Protein AF-A0A960HLZ0-F1 (afdb_monomer)

Structure (mmCIF, N/CA/C/O backbone):
data_AF-A0A960HLZ0-F1
#
_entry.id   AF-A0A960HLZ0-F1
#
loop_
_atom_site.group_PDB
_atom_site.id
_atom_site.type_symbol
_atom_site.label_atom_id
_atom_site.label_alt_id
_atom_site.label_comp_id
_atom_site.label_asym_id
_atom_site.label_entity_id
_atom_site.label_seq_id
_atom_site.pdbx_PDB_ins_code
_atom_site.Cartn_x
_atom_site.Cartn_y
_atom_site.Cartn_z
_atom_site.occupancy
_atom_site.B_iso_or_equiv
_atom_site.auth_seq_id
_atom_site.auth_comp_id
_atom_site.auth_asym_id
_atom_site.auth_atom_id
_atom_site.pdbx_PDB_model_num
ATOM 1 N N . ALA A 1 1 ? 10.590 9.166 -30.953 1.00 35.31 1 ALA A N 1
ATOM 2 C CA . ALA A 1 1 ? 9.959 10.494 -30.852 1.00 35.31 1 ALA A CA 1
ATOM 3 C C . ALA A 1 1 ? 9.575 10.709 -29.396 1.00 35.31 1 ALA A C 1
ATOM 5 O O . ALA A 1 1 ? 8.900 9.848 -28.849 1.00 35.31 1 ALA A O 1
ATOM 6 N N . ARG A 1 2 ? 10.076 11.766 -28.744 1.00 34.19 2 ARG A N 1
ATOM 7 C CA . ARG A 1 2 ? 9.579 12.172 -27.421 1.00 34.19 2 ARG A CA 1
ATOM 8 C C . ARG A 1 2 ? 8.157 12.690 -27.627 1.00 34.19 2 ARG A C 1
ATOM 10 O O . ARG A 1 2 ? 7.977 13.580 -28.456 1.00 34.19 2 ARG A O 1
ATOM 17 N N . LEU A 1 3 ? 7.174 12.108 -26.947 1.00 41.69 3 LEU A N 1
ATOM 18 C CA . LEU A 1 3 ? 5.830 12.679 -26.902 1.00 41.69 3 LEU A CA 1
ATOM 19 C C . LEU A 1 3 ? 5.948 14.007 -26.147 1.00 41.69 3 LEU A C 1
ATOM 21 O O . LEU A 1 3 ? 6.410 14.043 -25.008 1.00 41.69 3 LEU A O 1
ATOM 25 N N . ALA A 1 4 ? 5.689 15.102 -26.857 1.00 37.56 4 ALA A N 1
ATOM 26 C CA . ALA A 1 4 ? 5.814 16.453 -26.337 1.00 37.56 4 ALA A CA 1
ATOM 27 C C . ALA A 1 4 ? 4.731 16.737 -25.289 1.00 37.56 4 ALA A C 1
ATOM 29 O O . ALA A 1 4 ? 3.625 16.210 -25.370 1.00 37.56 4 ALA A O 1
ATOM 30 N N . ALA A 1 5 ? 5.076 17.604 -24.338 1.00 46.78 5 ALA A N 1
ATOM 31 C CA . ALA A 1 5 ? 4.180 18.164 -23.341 1.00 46.78 5 ALA A CA 1
ATOM 32 C C . ALA A 1 5 ? 2.953 18.837 -23.991 1.00 46.78 5 ALA A C 1
ATOM 34 O O . ALA A 1 5 ? 3.083 19.777 -24.773 1.00 46.78 5 ALA A O 1
ATOM 35 N N . GLY A 1 6 ? 1.782 18.330 -23.633 1.00 38.03 6 GLY A N 1
ATOM 36 C CA . GLY A 1 6 ? 0.428 18.758 -23.977 1.00 38.03 6 GLY A CA 1
ATOM 37 C C . GLY A 1 6 ? -0.518 17.788 -23.258 1.00 38.03 6 GLY A C 1
ATOM 38 O O . GLY A 1 6 ? -0.099 16.667 -22.988 1.00 38.03 6 GLY A O 1
ATOM 39 N N . GLU A 1 7 ? -1.712 18.227 -22.864 1.00 47.78 7 GLU A N 1
ATOM 40 C CA . GLU A 1 7 ? -2.732 17.471 -22.102 1.00 47.78 7 GLU A CA 1
ATOM 41 C C . GLU A 1 7 ? -2.848 15.966 -22.429 1.00 47.78 7 GLU A C 1
ATOM 43 O O . GLU A 1 7 ? -2.554 15.553 -23.554 1.00 47.78 7 GLU A O 1
ATOM 48 N N . PRO A 1 8 ? -3.227 15.133 -21.436 1.00 45.81 8 PRO A N 1
ATOM 49 C CA . PRO A 1 8 ? -2.716 13.778 -21.304 1.00 45.81 8 PRO A CA 1
ATOM 50 C C . PRO A 1 8 ? -3.066 12.945 -22.532 1.00 45.81 8 PRO A C 1
ATOM 52 O O . PRO A 1 8 ? -4.224 12.839 -22.933 1.00 45.81 8 PRO A O 1
ATOM 55 N N . ALA A 1 9 ? -2.052 12.289 -23.102 1.00 60.50 9 ALA A N 1
ATOM 56 C CA . ALA A 1 9 ? -2.320 11.028 -23.775 1.00 60.50 9 ALA A CA 1
ATOM 57 C C . ALA A 1 9 ? -3.160 10.186 -22.805 1.00 60.50 9 ALA A C 1
ATOM 59 O O . ALA A 1 9 ? -2.770 10.103 -21.643 1.00 60.50 9 ALA A O 1
ATOM 60 N N . ASP A 1 10 ? -4.296 9.659 -23.274 1.00 81.38 10 ASP A N 1
ATOM 61 C CA . ASP A 1 10 ? -5.231 8.819 -22.516 1.00 81.38 10 ASP A CA 1
ATOM 62 C C . ASP A 1 10 ? -4.486 8.029 -21.429 1.00 81.38 10 ASP A C 1
ATOM 64 O O . ASP A 1 10 ? -3.613 7.217 -21.751 1.00 81.38 10 ASP A O 1
ATOM 68 N N . ASP A 1 11 ? -4.729 8.357 -20.155 1.00 82.69 11 ASP A N 1
ATOM 69 C CA . ASP A 1 11 ? -3.956 7.800 -19.041 1.00 82.69 11 ASP A CA 1
ATOM 70 C C . ASP A 1 11 ? -4.076 6.272 -19.009 1.00 82.69 11 ASP A C 1
ATOM 72 O O . ASP A 1 11 ? -3.098 5.594 -18.681 1.00 82.69 11 ASP A O 1
ATOM 76 N N . ASP A 1 12 ? -5.202 5.724 -19.475 1.00 87.50 12 ASP A N 1
ATOM 77 C CA . ASP A 1 12 ? -5.380 4.286 -19.656 1.00 87.50 12 ASP A CA 1
ATOM 78 C C . ASP A 1 12 ? -4.472 3.755 -20.773 1.00 87.50 12 ASP A C 1
ATOM 80 O O . ASP A 1 12 ? -3.808 2.730 -20.605 1.00 87.50 12 ASP A O 1
ATOM 84 N N . ALA A 1 13 ? -4.353 4.468 -21.896 1.00 89.75 13 ALA A N 1
ATOM 85 C CA . ALA A 1 13 ? -3.418 4.112 -22.963 1.00 89.75 13 ALA A CA 1
ATOM 86 C C . ALA A 1 13 ? -1.948 4.232 -22.517 1.00 89.75 13 ALA A C 1
ATOM 88 O O . ALA A 1 13 ? -1.117 3.397 -22.890 1.00 89.75 13 ALA A O 1
ATOM 89 N N . ARG A 1 14 ? -1.606 5.238 -21.700 1.00 89.00 14 ARG A N 1
ATOM 90 C CA . ARG A 1 14 ? -0.262 5.391 -21.114 1.00 89.00 14 ARG A CA 1
ATOM 91 C C . ARG A 1 14 ? 0.046 4.263 -20.139 1.00 89.00 14 ARG A C 1
ATOM 93 O O . ARG A 1 14 ? 1.143 3.704 -20.197 1.00 89.00 14 ARG A O 1
ATOM 100 N N . LEU A 1 15 ? -0.910 3.909 -19.282 1.00 90.88 15 LEU A N 1
ATOM 101 C CA . LEU A 1 15 ? -0.806 2.781 -18.365 1.00 90.88 15 LEU A CA 1
ATOM 102 C C . LEU A 1 15 ? -0.636 1.473 -19.141 1.00 90.88 15 LEU A C 1
ATOM 104 O O . LEU A 1 15 ? 0.306 0.730 -18.879 1.00 90.88 15 LEU A O 1
ATOM 108 N N . ALA A 1 16 ? -1.476 1.221 -20.145 1.00 94.50 16 ALA A N 1
ATOM 109 C CA . ALA A 1 16 ? -1.377 0.039 -20.995 1.00 94.50 16 ALA A CA 1
ATOM 110 C C . ALA A 1 16 ? -0.010 -0.053 -21.693 1.00 94.50 16 ALA A C 1
ATOM 112 O O . ALA A 1 16 ? 0.608 -1.119 -21.709 1.00 94.50 16 ALA A O 1
ATOM 113 N N . ALA A 1 17 ? 0.511 1.064 -22.212 1.00 95.19 17 ALA A N 1
ATOM 114 C CA . ALA A 1 17 ? 1.842 1.114 -22.814 1.00 95.19 17 ALA A CA 1
ATOM 115 C C . ALA A 1 17 ? 2.964 0.843 -21.794 1.00 95.19 17 ALA A C 1
ATOM 117 O O . ALA A 1 17 ? 3.921 0.133 -22.109 1.00 95.19 17 ALA A O 1
ATOM 118 N N . ALA A 1 18 ? 2.853 1.368 -20.570 1.00 94.69 18 ALA A N 1
ATOM 119 C CA . ALA A 1 18 ? 3.817 1.113 -19.501 1.00 94.69 18 ALA A CA 1
ATOM 120 C C . ALA A 1 18 ? 3.814 -0.359 -19.076 1.00 94.69 18 ALA A C 1
ATOM 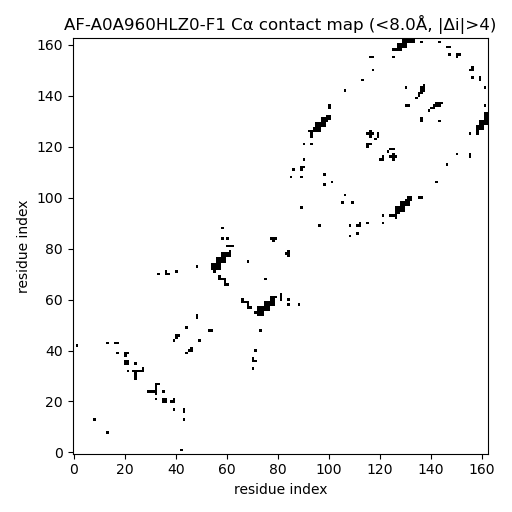122 O O . ALA A 1 18 ? 4.875 -0.978 -18.974 1.00 94.69 18 ALA A O 1
ATOM 123 N N . LEU A 1 19 ? 2.626 -0.942 -18.907 1.00 95.88 19 LEU A N 1
ATOM 124 C CA . LEU A 1 19 ? 2.460 -2.357 -18.594 1.00 95.88 19 LEU A CA 1
ATOM 125 C C . LEU A 1 19 ? 3.021 -3.246 -19.708 1.00 95.88 19 LEU A C 1
ATOM 127 O O . LEU A 1 19 ? 3.698 -4.224 -19.411 1.00 95.88 19 LEU A O 1
ATOM 131 N N . ALA A 1 20 ? 2.829 -2.885 -20.979 1.00 96.75 20 ALA A N 1
ATOM 132 C CA . ALA A 1 20 ? 3.401 -3.624 -22.103 1.00 96.75 20 ALA A CA 1
ATOM 133 C C . ALA A 1 20 ? 4.943 -3.623 -22.099 1.00 96.75 20 ALA A C 1
ATOM 135 O O . ALA A 1 20 ? 5.555 -4.624 -22.465 1.00 96.75 20 ALA A O 1
ATOM 136 N N . LEU A 1 21 ? 5.579 -2.528 -21.665 1.00 96.62 21 LEU A N 1
ATOM 137 C CA . LEU A 1 21 ? 7.038 -2.455 -21.520 1.00 96.62 21 LEU A CA 1
ATOM 138 C C . LEU A 1 21 ? 7.560 -3.274 -20.331 1.00 96.62 21 LEU A C 1
ATOM 140 O O . LEU A 1 21 ? 8.663 -3.807 -20.414 1.00 96.62 21 LEU A O 1
ATOM 144 N N . LEU A 1 22 ? 6.786 -3.375 -19.247 1.00 96.56 22 LEU A N 1
ATOM 145 C CA . LEU A 1 22 ? 7.127 -4.177 -18.064 1.00 96.56 22 LEU A CA 1
ATOM 146 C C . LEU A 1 22 ? 6.819 -5.668 -18.241 1.00 96.56 22 LEU A C 1
ATOM 148 O O . LEU A 1 22 ? 7.460 -6.498 -17.607 1.00 96.56 22 LEU A O 1
ATOM 152 N N . ALA A 1 23 ? 5.870 -6.021 -19.110 1.00 97.50 23 ALA A N 1
ATOM 153 C CA . ALA A 1 23 ? 5.382 -7.388 -19.296 1.00 97.50 23 ALA A CA 1
ATOM 154 C C . ALA A 1 23 ? 6.468 -8.463 -19.528 1.00 97.50 23 ALA A C 1
ATOM 156 O O . ALA A 1 23 ? 6.267 -9.579 -19.049 1.00 97.50 23 ALA A O 1
ATOM 157 N N . PRO A 1 24 ? 7.604 -8.195 -20.210 1.00 96.88 24 PRO A N 1
ATOM 158 C CA . PRO A 1 24 ? 8.677 -9.182 -20.358 1.00 96.88 24 PRO A CA 1
ATOM 159 C C . PRO A 1 24 ? 9.415 -9.531 -19.054 1.00 96.88 24 PRO A C 1
ATOM 161 O O . PRO A 1 24 ? 10.002 -10.605 -18.970 1.00 96.88 24 PRO A O 1
ATOM 164 N N . ALA A 1 25 ? 9.398 -8.640 -18.060 1.00 96.62 25 ALA A N 1
ATOM 165 C CA . ALA A 1 25 ? 10.020 -8.819 -16.748 1.00 96.62 25 ALA A CA 1
ATOM 166 C C . ALA A 1 25 ? 9.069 -8.266 -15.667 1.00 96.62 25 ALA A C 1
ATOM 168 O O . ALA A 1 25 ? 9.294 -7.173 -15.145 1.00 96.62 25 ALA A O 1
ATOM 169 N N . PRO A 1 26 ? 7.949 -8.958 -15.386 1.00 93.88 26 PRO A N 1
ATOM 170 C CA . PRO A 1 26 ? 6.845 -8.410 -14.600 1.00 93.88 26 PRO A CA 1
ATOM 171 C C . PRO A 1 26 ? 7.140 -8.286 -13.098 1.00 93.88 26 PRO A C 1
ATOM 173 O O . PRO A 1 26 ? 6.426 -7.567 -12.398 1.00 93.88 26 PRO A O 1
ATOM 176 N N . ARG A 1 27 ? 8.153 -8.982 -12.572 1.00 91.94 27 ARG A N 1
ATOM 177 C CA . ARG A 1 27 ? 8.499 -8.984 -11.143 1.00 91.94 27 ARG A CA 1
ATOM 178 C C . ARG A 1 27 ? 9.840 -8.314 -10.911 1.00 91.94 27 ARG A C 1
ATOM 180 O O . ARG A 1 27 ? 10.759 -8.464 -11.703 1.00 91.94 27 ARG A O 1
ATOM 187 N N . TYR A 1 28 ? 9.999 -7.674 -9.754 1.00 89.62 28 TYR A N 1
ATOM 188 C CA . TYR A 1 28 ? 11.268 -7.039 -9.368 1.00 89.62 28 TYR A CA 1
ATOM 189 C C . TYR A 1 28 ? 12.451 -8.016 -9.255 1.00 89.62 28 TYR A C 1
ATOM 191 O O . TYR A 1 28 ? 13.606 -7.598 -9.269 1.00 89.62 28 TYR A O 1
ATOM 199 N N . THR A 1 29 ? 12.159 -9.312 -9.134 1.00 91.50 29 THR A N 1
ATOM 200 C CA . THR A 1 29 ? 13.137 -10.402 -9.117 1.00 91.50 29 THR A CA 1
ATOM 201 C C . THR A 1 29 ? 13.560 -10.863 -10.511 1.00 91.50 29 THR A C 1
ATOM 203 O O . THR A 1 29 ? 14.503 -11.643 -10.616 1.00 91.50 29 THR A O 1
ATOM 206 N N . ASP A 1 30 ? 12.853 -10.447 -11.564 1.00 94.62 30 ASP A N 1
ATOM 207 C CA . ASP A 1 30 ? 13.119 -10.893 -12.927 1.00 94.62 30 ASP A CA 1
ATOM 208 C C . ASP A 1 30 ? 14.320 -10.146 -13.513 1.00 94.62 30 ASP A C 1
ATOM 210 O O . ASP A 1 30 ? 14.480 -8.928 -13.355 1.00 94.62 30 ASP A O 1
ATOM 214 N N . GLU A 1 31 ? 15.164 -10.880 -14.237 1.00 94.00 31 GLU A N 1
ATOM 215 C CA . GLU A 1 31 ? 16.274 -10.289 -14.974 1.00 94.00 31 GLU A CA 1
ATOM 216 C C . GLU A 1 31 ? 15.730 -9.272 -15.990 1.00 94.00 31 GLU A C 1
ATOM 218 O O . GLU A 1 31 ? 14.876 -9.581 -16.817 1.00 94.00 31 GLU A O 1
ATOM 223 N N . GLY A 1 32 ? 16.203 -8.026 -15.909 1.00 95.06 32 GLY A N 1
ATOM 224 C CA . GLY A 1 32 ? 15.767 -6.947 -16.798 1.00 95.06 32 GLY A CA 1
ATOM 225 C C . GLY A 1 32 ? 14.604 -6.091 -16.287 1.00 95.06 32 GLY A C 1
ATOM 226 O O . GLY A 1 32 ? 14.348 -5.052 -16.897 1.00 95.06 32 GLY A O 1
ATOM 227 N N . TRP A 1 33 ? 13.968 -6.416 -15.151 1.00 95.38 33 TRP A N 1
ATOM 228 C CA . TRP A 1 33 ? 12.885 -5.591 -14.583 1.00 95.38 33 TRP A CA 1
ATOM 229 C C . TRP A 1 33 ? 13.298 -4.131 -14.390 1.00 95.38 33 TRP A C 1
ATOM 231 O O . TRP A 1 33 ? 12.599 -3.216 -14.820 1.00 95.38 33 TRP A O 1
ATOM 241 N N . LEU A 1 34 ? 14.478 -3.896 -13.806 1.00 94.50 34 LEU A N 1
ATOM 242 C CA . LEU A 1 34 ? 14.960 -2.537 -13.554 1.00 94.50 34 LEU A CA 1
ATOM 243 C C . LEU A 1 34 ? 15.178 -1.763 -14.863 1.00 94.50 34 LEU A C 1
ATOM 245 O O . LEU A 1 34 ? 14.847 -0.583 -14.948 1.00 94.50 34 LEU A O 1
ATOM 249 N N . ALA A 1 35 ? 15.700 -2.425 -15.897 1.00 95.44 35 ALA A N 1
ATOM 250 C CA . ALA A 1 35 ? 15.901 -1.816 -17.210 1.00 95.44 35 ALA A CA 1
ATOM 251 C C . ALA A 1 35 ? 14.563 -1.492 -17.900 1.00 95.44 35 ALA A C 1
ATOM 253 O O . ALA A 1 35 ? 14.414 -0.425 -18.503 1.00 95.44 35 ALA A O 1
ATOM 254 N N . ALA A 1 36 ? 13.570 -2.378 -17.775 1.00 96.06 36 ALA A N 1
ATOM 255 C CA . ALA A 1 36 ? 12.212 -2.134 -18.249 1.00 96.06 36 ALA A CA 1
ATOM 256 C C . ALA A 1 36 ? 11.559 -0.957 -17.504 1.00 96.06 36 ALA A C 1
ATOM 258 O O . ALA A 1 36 ? 10.990 -0.069 -18.140 1.00 96.06 36 ALA A O 1
ATOM 259 N N . ALA A 1 37 ? 11.721 -0.879 -16.180 1.00 94.44 37 ALA A N 1
ATOM 260 C CA . ALA A 1 37 ? 11.214 0.225 -15.370 1.00 94.44 37 ALA A CA 1
ATOM 261 C C . ALA A 1 37 ? 11.822 1.577 -15.778 1.00 94.44 37 ALA A C 1
ATOM 263 O O . ALA A 1 37 ? 11.086 2.539 -15.996 1.00 94.44 37 ALA A O 1
ATOM 264 N N . TRP A 1 38 ? 13.141 1.643 -15.989 1.00 93.44 38 TRP A N 1
ATOM 265 C CA . TRP A 1 38 ? 13.790 2.846 -16.528 1.00 93.44 38 TRP A CA 1
ATOM 266 C C . TRP A 1 38 ? 13.295 3.201 -17.929 1.00 93.44 38 TRP A C 1
ATOM 268 O O . TRP A 1 38 ? 13.069 4.370 -18.226 1.00 93.44 38 TRP A O 1
ATOM 278 N N . THR A 1 39 ? 13.034 2.200 -18.773 1.00 95.00 39 THR A N 1
ATOM 279 C CA . THR A 1 39 ? 12.454 2.426 -20.103 1.00 95.00 39 THR A CA 1
ATOM 280 C C . THR A 1 39 ? 11.063 3.064 -20.011 1.00 95.00 39 THR A C 1
ATOM 282 O O . THR A 1 39 ? 10.757 3.960 -20.800 1.00 95.00 39 THR A O 1
ATOM 285 N N . VAL A 1 40 ? 10.227 2.649 -19.051 1.00 94.00 40 VAL A N 1
ATOM 286 C CA . VAL A 1 40 ? 8.923 3.282 -18.778 1.00 94.00 40 VAL A CA 1
ATOM 287 C C . VAL A 1 40 ? 9.105 4.726 -18.315 1.00 94.00 40 VAL A C 1
ATOM 289 O O . VAL A 1 40 ? 8.449 5.624 -18.848 1.00 94.00 40 VAL A O 1
ATOM 292 N N . ILE A 1 41 ? 10.013 4.962 -17.364 1.00 90.81 41 ILE A N 1
ATOM 293 C CA . ILE A 1 41 ? 10.302 6.305 -16.847 1.00 90.81 41 ILE A CA 1
ATOM 294 C C . ILE A 1 41 ? 10.731 7.230 -17.990 1.00 90.81 41 ILE A C 1
ATOM 296 O O . ILE A 1 41 ? 10.129 8.283 -18.183 1.00 90.81 41 ILE A O 1
ATOM 300 N N . ASP A 1 42 ? 11.683 6.810 -18.819 1.00 91.56 42 ASP A N 1
ATOM 301 C CA . ASP A 1 42 ? 12.232 7.643 -19.890 1.00 91.56 42 ASP A CA 1
ATOM 302 C C . ASP A 1 42 ? 11.250 7.901 -21.040 1.00 91.56 42 ASP A C 1
ATOM 304 O O . ASP A 1 42 ? 11.281 8.970 -21.658 1.00 91.56 42 ASP A O 1
ATOM 308 N N . ARG A 1 43 ? 10.407 6.914 -21.380 1.00 90.88 43 ARG A N 1
ATOM 309 C CA . ARG A 1 43 ? 9.551 6.975 -22.578 1.00 90.88 43 ARG A CA 1
ATOM 310 C C . ARG A 1 43 ? 8.123 7.436 -22.309 1.00 90.88 43 ARG A C 1
ATOM 312 O O . ARG A 1 43 ? 7.501 7.940 -23.241 1.00 90.88 43 ARG A O 1
ATOM 319 N N . ILE A 1 44 ? 7.601 7.236 -21.097 1.00 89.44 44 ILE A N 1
ATOM 320 C CA . ILE A 1 44 ? 6.173 7.428 -20.781 1.00 89.44 44 ILE A CA 1
ATOM 321 C C . ILE A 1 44 ? 5.952 8.443 -19.657 1.00 89.44 44 ILE A C 1
ATOM 323 O O . ILE A 1 44 ? 5.051 9.281 -19.764 1.00 89.44 44 ILE A O 1
ATOM 327 N N . LEU A 1 45 ? 6.731 8.362 -18.574 1.00 84.56 45 LEU A N 1
ATOM 328 C CA . LEU A 1 45 ? 6.507 9.197 -17.386 1.00 84.56 45 LEU A CA 1
ATOM 329 C C . LEU A 1 45 ? 7.268 10.528 -17.460 1.00 84.56 45 LEU A C 1
ATOM 331 O O . LEU A 1 45 ? 6.729 11.563 -17.080 1.00 84.56 45 LEU A O 1
ATOM 335 N N . GLY A 1 46 ? 8.485 10.514 -18.006 1.00 79.00 46 GLY A N 1
ATOM 336 C CA . GLY A 1 46 ? 9.403 11.648 -17.998 1.00 79.00 46 GLY A CA 1
ATOM 337 C C . GLY A 1 46 ? 10.048 11.895 -16.622 1.00 79.00 46 GLY A C 1
ATOM 338 O O . GLY A 1 46 ? 9.695 11.260 -15.631 1.00 79.00 46 GLY A O 1
ATOM 339 N N . PRO A 1 47 ? 11.016 12.827 -16.535 1.00 65.81 47 PRO A N 1
ATOM 340 C CA . PRO A 1 47 ? 11.768 13.110 -15.307 1.00 65.81 47 PRO A CA 1
ATOM 341 C C . PRO A 1 47 ? 11.019 14.002 -14.301 1.00 65.81 47 PRO A C 1
ATOM 343 O O . PRO A 1 47 ? 11.564 14.332 -13.249 1.00 65.81 47 PRO A O 1
ATOM 346 N N . THR A 1 48 ? 9.811 14.465 -14.627 1.00 60.94 48 THR A N 1
ATOM 347 C CA . THR A 1 48 ? 9.066 15.452 -13.833 1.00 60.94 48 THR A CA 1
ATOM 348 C C . THR A 1 48 ? 7.769 14.824 -13.323 1.00 60.94 48 THR A C 1
ATOM 350 O O . THR A 1 48 ? 7.094 14.161 -14.109 1.00 60.94 48 THR A O 1
ATOM 353 N N . PRO A 1 49 ? 7.397 15.016 -12.041 1.00 60.81 49 PRO A N 1
ATOM 354 C CA . PRO A 1 49 ? 6.117 14.542 -11.524 1.00 60.81 49 PRO A CA 1
ATOM 355 C C . PRO A 1 49 ? 4.955 15.031 -12.393 1.00 60.81 49 PRO A C 1
ATOM 357 O O . PRO A 1 49 ? 4.958 16.184 -12.826 1.00 60.81 49 PRO A O 1
ATOM 360 N N . ALA A 1 50 ? 3.960 14.166 -12.610 1.00 60.84 50 ALA A N 1
ATOM 361 C CA . ALA A 1 50 ? 2.792 14.477 -13.436 1.00 60.84 50 ALA A CA 1
ATOM 362 C C . ALA A 1 50 ? 2.024 15.714 -12.928 1.00 60.84 50 ALA A C 1
ATOM 364 O O . ALA A 1 50 ? 1.452 16.452 -13.726 1.00 60.84 50 ALA A O 1
ATOM 365 N N . SER A 1 51 ? 2.059 15.982 -11.617 1.00 63.47 51 SER A N 1
ATOM 366 C CA . SER A 1 51 ? 1.621 17.246 -11.023 1.00 63.47 51 SER A CA 1
ATOM 367 C C . SER A 1 51 ? 2.261 17.469 -9.647 1.00 63.47 51 SER A C 1
ATOM 369 O O . SER A 1 51 ? 2.832 16.554 -9.047 1.00 63.47 51 SER A O 1
ATOM 371 N N . ALA A 1 52 ? 2.150 18.690 -9.115 1.00 62.84 52 ALA A N 1
ATOM 372 C CA . ALA A 1 52 ? 2.549 18.988 -7.738 1.00 62.84 52 ALA A CA 1
ATOM 373 C C . ALA A 1 52 ? 1.702 1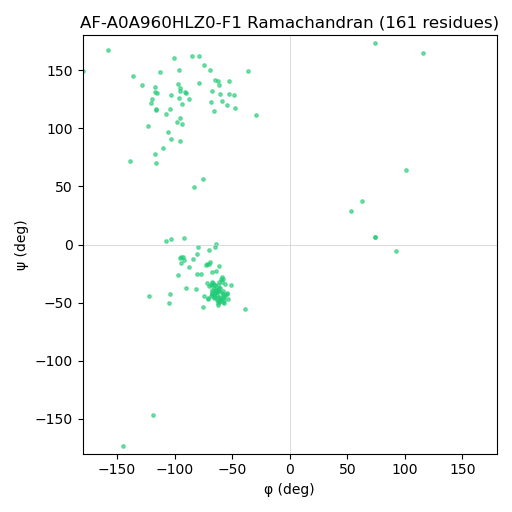8.230 -6.693 1.00 62.84 52 ALA A C 1
ATOM 375 O O . ALA A 1 52 ? 2.196 18.016 -5.579 1.00 62.84 52 ALA A O 1
ATOM 376 N N . ASP A 1 53 ? 0.491 17.812 -7.086 1.00 66.06 53 ASP A N 1
ATOM 377 C CA . ASP A 1 53 ? -0.547 17.194 -6.252 1.00 66.06 53 ASP A CA 1
ATOM 378 C C . ASP A 1 53 ? -0.512 15.654 -6.272 1.00 66.06 53 ASP A C 1
ATOM 380 O O . ASP A 1 53 ? -1.083 15.013 -5.394 1.00 66.06 53 ASP A O 1
ATOM 384 N N . ALA A 1 54 ? 0.191 15.047 -7.234 1.00 68.44 54 ALA A N 1
ATOM 385 C CA . ALA A 1 54 ? 0.361 13.600 -7.363 1.00 68.44 54 ALA A CA 1
ATOM 386 C C . ALA A 1 54 ? 1.844 13.225 -7.223 1.00 68.44 54 ALA A C 1
ATOM 388 O O . ALA A 1 54 ? 2.551 12.983 -8.205 1.00 68.44 54 ALA A O 1
ATOM 389 N N . ARG A 1 55 ? 2.339 13.208 -5.979 1.00 79.25 55 ARG A N 1
ATOM 390 C CA . ARG A 1 55 ? 3.712 12.785 -5.662 1.00 79.25 55 ARG A CA 1
ATOM 391 C C . ARG A 1 55 ? 3.720 11.382 -5.076 1.00 79.25 55 ARG A C 1
ATOM 393 O O . ARG A 1 55 ? 3.047 11.123 -4.084 1.00 79.25 55 ARG A O 1
ATOM 400 N N . SER A 1 56 ? 4.548 10.508 -5.637 1.00 86.44 56 SER A N 1
ATOM 401 C CA . SER A 1 56 ? 4.806 9.186 -5.068 1.00 86.44 56 SER A CA 1
ATOM 402 C C . SER A 1 56 ? 5.992 9.243 -4.104 1.00 86.44 56 SER A C 1
ATOM 404 O O . SER A 1 56 ? 7.057 9.769 -4.441 1.00 86.44 56 SER A O 1
ATOM 406 N N . VAL A 1 57 ? 5.808 8.685 -2.908 1.00 89.75 57 VAL A N 1
ATOM 407 C CA . VAL A 1 57 ? 6.847 8.556 -1.881 1.00 89.75 57 VAL A CA 1
ATOM 408 C C . VAL A 1 57 ? 7.050 7.076 -1.582 1.00 89.75 57 VAL A C 1
ATOM 410 O O . VAL A 1 57 ? 6.102 6.375 -1.245 1.00 89.75 57 VAL A O 1
ATOM 413 N N . GLY A 1 58 ? 8.285 6.596 -1.700 1.00 91.56 58 GLY A N 1
ATOM 414 C CA . GLY A 1 58 ? 8.677 5.276 -1.224 1.00 91.56 58 GLY A CA 1
ATOM 415 C C . GLY A 1 58 ? 9.172 5.362 0.216 1.00 91.56 58 GLY A C 1
ATOM 416 O O . GLY A 1 58 ? 10.039 6.183 0.515 1.00 91.56 58 GLY A O 1
ATOM 417 N N . VAL A 1 59 ? 8.674 4.492 1.096 1.00 92.62 59 VAL A N 1
ATOM 418 C CA . VAL A 1 59 ? 9.112 4.404 2.501 1.00 92.62 59 VAL A CA 1
ATOM 419 C C . VAL A 1 59 ? 9.766 3.033 2.768 1.00 92.62 59 VAL A C 1
ATOM 421 O O . VAL A 1 59 ? 9.168 2.162 3.412 1.00 92.62 59 VAL A O 1
ATOM 424 N N . PRO A 1 60 ? 10.967 2.772 2.213 1.00 90.44 60 PRO A N 1
ATOM 425 C CA . PRO A 1 60 ? 11.635 1.482 2.352 1.00 90.44 60 PRO A CA 1
ATOM 426 C C . PRO A 1 60 ? 12.227 1.309 3.754 1.00 90.44 60 PRO A C 1
ATOM 428 O O . PRO A 1 60 ? 12.602 2.279 4.417 1.00 90.44 60 PRO A O 1
ATOM 431 N N . THR A 1 61 ? 12.377 0.060 4.185 1.00 86.12 61 THR A N 1
ATOM 432 C CA . THR A 1 61 ? 13.068 -0.273 5.436 1.00 86.12 61 THR A CA 1
ATOM 433 C C . THR A 1 61 ? 14.594 -0.385 5.244 1.00 86.12 61 THR A C 1
ATOM 435 O O . THR A 1 61 ? 15.099 -0.531 4.127 1.00 86.12 61 THR A O 1
ATOM 438 N N . TRP A 1 62 ? 15.362 -0.312 6.338 1.00 82.44 62 TRP A N 1
ATOM 439 C CA . TRP A 1 62 ? 16.747 -0.822 6.386 1.00 82.44 62 TRP A CA 1
ATOM 440 C C . TRP A 1 62 ? 16.817 -2.300 6.772 1.00 82.44 62 TRP A C 1
ATOM 442 O O . TRP A 1 62 ? 17.846 -2.936 6.561 1.00 82.44 62 TRP A O 1
ATOM 452 N N . PHE A 1 63 ? 15.753 -2.817 7.381 1.00 69.25 63 PHE A N 1
ATOM 453 C CA . PHE A 1 63 ? 15.752 -4.073 8.116 1.00 69.25 63 PHE A CA 1
ATOM 454 C C . PHE A 1 63 ? 15.610 -5.289 7.189 1.00 69.25 63 PHE A C 1
ATOM 456 O O . PHE A 1 63 ? 16.293 -6.295 7.369 1.00 69.25 63 PHE A O 1
ATOM 463 N N . TYR A 1 64 ? 14.793 -5.168 6.139 1.00 67.44 64 TYR A N 1
ATOM 464 C CA . TYR A 1 64 ? 14.578 -6.207 5.133 1.00 67.44 64 TYR A CA 1
ATOM 465 C C . TYR A 1 64 ? 15.338 -5.867 3.845 1.00 67.44 64 TYR A C 1
ATOM 467 O O . TYR A 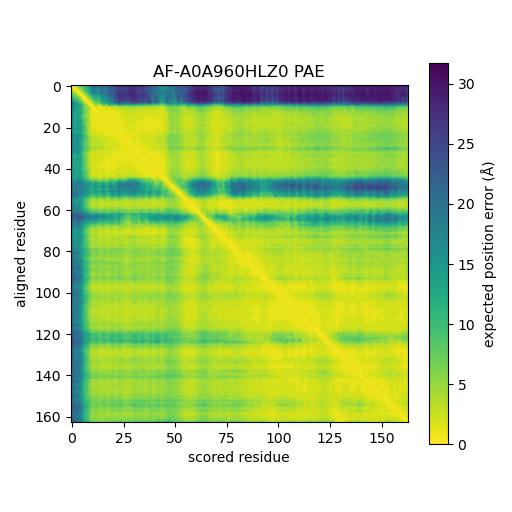1 64 ? 14.829 -5.211 2.942 1.00 67.44 64 TYR A O 1
ATOM 475 N N . GLY A 1 65 ? 16.588 -6.329 3.735 1.00 64.06 65 GLY A N 1
ATOM 476 C CA . GLY A 1 65 ? 17.451 -6.074 2.567 1.00 64.06 65 GLY A CA 1
ATOM 477 C C . GLY A 1 65 ? 16.969 -6.674 1.233 1.00 64.06 65 G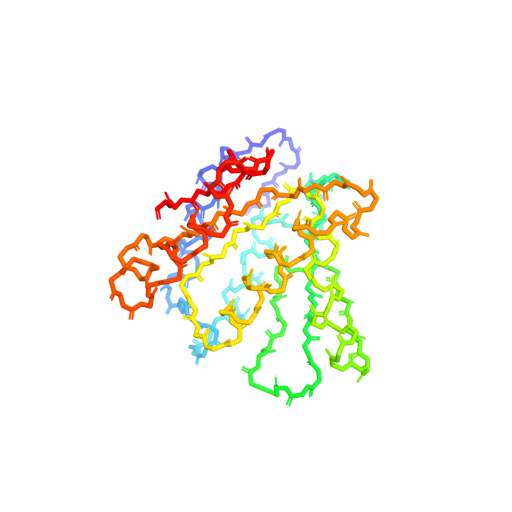LY A C 1
ATOM 478 O O . GLY A 1 65 ? 17.647 -6.517 0.222 1.00 64.06 65 GLY A O 1
ATOM 479 N N . HIS A 1 66 ? 15.828 -7.366 1.225 1.00 70.62 66 HIS A N 1
ATOM 480 C CA . HIS A 1 66 ? 15.222 -8.013 0.058 1.00 70.62 66 HIS A CA 1
ATOM 481 C C . HIS A 1 66 ? 14.032 -7.233 -0.535 1.00 70.62 66 HIS A C 1
ATOM 483 O O . HIS A 1 66 ? 13.407 -7.716 -1.480 1.00 70.62 66 HIS A O 1
ATOM 489 N N . GLU A 1 67 ? 13.743 -6.033 -0.019 1.00 73.75 67 GLU A N 1
ATOM 490 C CA . GLU A 1 67 ? 12.699 -5.126 -0.513 1.00 73.75 67 GLU A CA 1
ATOM 491 C C . GLU A 1 67 ? 13.333 -3.894 -1.186 1.00 73.75 67 GLU A C 1
ATOM 493 O O . GLU A 1 67 ? 13.528 -2.853 -0.546 1.00 73.75 67 GLU A O 1
ATOM 498 N N . PRO A 1 68 ? 13.731 -3.987 -2.471 1.00 80.44 68 PRO A N 1
ATOM 499 C CA . PRO A 1 68 ? 14.330 -2.854 -3.160 1.00 80.44 68 PRO A CA 1
ATOM 500 C C . PRO A 1 68 ? 13.315 -1.707 -3.306 1.00 80.44 68 PRO A C 1
ATOM 502 O O . PRO A 1 68 ? 12.137 -1.955 -3.577 1.00 80.44 68 PRO A O 1
ATOM 505 N N . PRO A 1 69 ? 13.746 -0.438 -3.166 1.00 85.56 69 PRO A N 1
ATOM 506 C CA . PRO A 1 69 ? 12.864 0.696 -3.395 1.00 85.56 69 PRO A CA 1
ATOM 507 C C . PRO A 1 69 ? 12.381 0.711 -4.849 1.00 85.56 69 PRO A C 1
ATOM 509 O O . PRO A 1 69 ? 13.143 0.440 -5.779 1.00 85.56 69 PRO A O 1
ATOM 512 N N . THR A 1 70 ? 11.111 1.063 -5.045 1.00 87.56 70 THR A N 1
ATOM 513 C CA . THR A 1 70 ? 10.543 1.189 -6.388 1.00 87.56 70 THR A CA 1
ATOM 514 C C . THR A 1 70 ? 11.178 2.368 -7.143 1.00 87.56 70 THR A C 1
ATOM 516 O O . THR A 1 70 ? 11.244 3.470 -6.593 1.00 87.56 70 THR A O 1
ATOM 519 N N . PRO A 1 71 ? 11.612 2.189 -8.406 1.00 89.25 71 PRO A N 1
ATOM 520 C CA . PRO A 1 71 ? 12.149 3.276 -9.226 1.00 89.25 71 PRO A CA 1
ATOM 521 C C . PRO A 1 71 ? 11.069 4.291 -9.629 1.00 89.25 71 PRO A C 1
ATOM 523 O O . PRO A 1 71 ? 11.391 5.394 -10.056 1.00 89.25 71 PRO A O 1
ATOM 526 N N . PHE A 1 72 ? 9.787 3.941 -9.478 1.00 88.94 72 PHE A N 1
ATOM 527 C CA . PHE A 1 72 ? 8.658 4.811 -9.811 1.00 88.94 72 PHE A CA 1
ATOM 528 C C . PHE A 1 72 ? 8.340 5.848 -8.723 1.00 88.94 72 PHE A C 1
ATOM 530 O O . PHE A 1 72 ? 7.516 6.731 -8.951 1.00 88.94 72 PHE A O 1
ATOM 537 N N . ALA A 1 73 ? 8.979 5.769 -7.549 1.00 88.94 73 ALA A N 1
ATOM 538 C CA . ALA A 1 73 ? 8.849 6.777 -6.503 1.00 88.94 73 ALA A CA 1
ATOM 539 C C . ALA A 1 73 ? 10.004 7.795 -6.595 1.00 88.94 73 ALA A C 1
ATOM 541 O O . ALA A 1 73 ? 11.137 7.457 -6.250 1.00 88.94 73 ALA A O 1
ATOM 542 N N . PRO A 1 74 ? 9.751 9.051 -7.014 1.00 81.69 74 PRO A N 1
ATOM 543 C CA . PRO A 1 74 ? 10.794 10.073 -7.119 1.00 81.69 74 PRO A CA 1
ATOM 544 C C . PRO A 1 74 ? 11.286 10.580 -5.756 1.00 81.69 74 PRO A C 1
ATOM 546 O O . PRO A 1 74 ? 12.341 11.206 -5.677 1.00 81.69 74 PRO A O 1
ATOM 549 N N . VAL A 1 75 ? 10.528 10.342 -4.682 1.00 87.62 75 VAL A N 1
ATOM 550 C CA . VAL A 1 75 ? 10.891 10.717 -3.312 1.00 87.62 75 VAL A CA 1
ATOM 551 C C . VAL A 1 75 ? 11.022 9.453 -2.474 1.00 87.62 75 VAL A C 1
ATOM 553 O O . VAL A 1 75 ? 10.128 8.612 -2.478 1.00 87.62 75 VAL A O 1
ATOM 556 N N . ILE A 1 76 ? 12.118 9.338 -1.724 1.00 90.00 76 ILE A N 1
ATOM 557 C CA . ILE A 1 76 ? 12.364 8.220 -0.812 1.00 90.00 76 ILE A CA 1
ATOM 558 C C . ILE A 1 76 ? 12.520 8.756 0.611 1.00 90.00 76 ILE A C 1
ATOM 560 O O . ILE A 1 76 ? 13.416 9.555 0.881 1.00 90.00 76 ILE A O 1
ATOM 564 N N . ALA A 1 77 ? 11.670 8.289 1.524 1.00 91.75 77 ALA A N 1
ATOM 565 C CA . ALA A 1 77 ? 11.735 8.584 2.951 1.00 91.75 77 ALA A CA 1
ATOM 566 C C . ALA A 1 77 ? 12.248 7.346 3.698 1.00 91.75 77 ALA A C 1
ATOM 568 O O . ALA A 1 77 ? 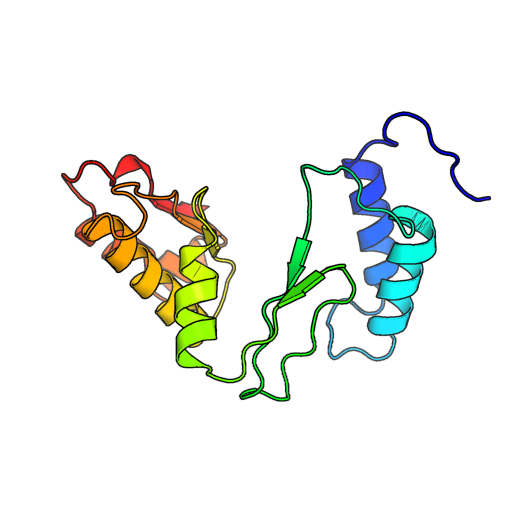11.499 6.409 3.968 1.00 91.75 77 ALA A O 1
ATOM 569 N N . LYS A 1 78 ? 13.552 7.310 3.993 1.00 90.38 78 LYS A N 1
ATOM 570 C CA . LYS A 1 78 ? 14.202 6.155 4.624 1.00 90.38 78 LYS A CA 1
ATOM 571 C C . LYS A 1 78 ? 14.558 6.460 6.079 1.00 90.38 78 LYS A C 1
ATOM 573 O O . LYS A 1 78 ? 15.437 7.275 6.345 1.00 90.38 78 LYS A O 1
ATOM 578 N N . TYR A 1 79 ? 13.888 5.791 7.011 1.00 90.25 79 TYR A N 1
ATOM 579 C CA . TYR A 1 79 ? 14.022 6.015 8.454 1.00 90.25 79 TYR A CA 1
ATOM 580 C C . TYR A 1 79 ? 14.979 5.006 9.073 1.00 90.25 79 TYR A C 1
ATOM 582 O O . TYR A 1 79 ? 14.893 3.831 8.742 1.00 90.25 79 TYR A O 1
ATOM 590 N N . PHE A 1 80 ? 15.859 5.438 9.981 1.00 89.56 80 PHE A N 1
ATOM 591 C CA . PHE A 1 80 ? 16.790 4.539 10.680 1.00 89.56 80 PHE A CA 1
ATOM 592 C C . PHE A 1 80 ? 16.089 3.585 11.652 1.00 89.56 80 PHE A C 1
ATOM 594 O O . PHE A 1 80 ? 16.504 2.437 11.788 1.00 89.56 80 PHE A O 1
ATOM 601 N N . GLU A 1 81 ? 15.019 4.044 12.298 1.00 90.69 81 GLU A N 1
ATOM 602 C CA . GLU A 1 81 ? 14.220 3.226 13.206 1.00 90.69 81 GLU A CA 1
ATOM 603 C C . GLU A 1 81 ? 13.041 2.599 12.465 1.00 90.69 81 GLU A C 1
ATOM 605 O O . GLU A 1 81 ? 12.193 3.297 11.906 1.00 90.69 81 GLU A O 1
ATOM 610 N N . ASN A 1 82 ? 12.977 1.267 12.478 1.00 87.62 82 ASN A N 1
ATOM 611 C CA . ASN A 1 82 ? 11.919 0.535 11.790 1.00 87.62 82 ASN A CA 1
ATOM 612 C C . ASN A 1 82 ? 10.538 0.761 12.430 1.00 87.62 82 ASN A C 1
ATOM 614 O O . ASN A 1 82 ? 9.548 0.821 11.715 1.00 87.62 82 ASN A O 1
ATOM 618 N N . SER A 1 83 ? 10.472 0.966 13.749 1.00 89.94 83 SER A N 1
ATOM 619 C CA . SER A 1 83 ? 9.229 1.311 14.454 1.00 89.94 83 SER A CA 1
ATOM 620 C C . SER A 1 83 ? 8.625 2.620 13.941 1.00 89.94 83 SER A C 1
ATOM 622 O O . SER A 1 83 ? 7.442 2.663 13.619 1.00 89.94 83 SER A O 1
ATOM 624 N N . LEU A 1 84 ? 9.445 3.669 13.796 1.00 91.50 84 LEU A N 1
ATOM 625 C CA . LEU A 1 84 ? 9.009 4.952 13.235 1.00 91.50 84 LEU A CA 1
ATOM 626 C C . LEU A 1 84 ? 8.618 4.826 11.761 1.00 91.50 84 LEU A C 1
ATOM 628 O O . LEU A 1 84 ? 7.697 5.500 11.313 1.00 91.50 84 LEU A O 1
ATOM 632 N N . ARG A 1 85 ? 9.305 3.959 11.006 1.00 92.25 85 ARG A N 1
ATOM 633 C CA . ARG A 1 85 ? 8.941 3.656 9.618 1.00 92.25 85 ARG A CA 1
ATOM 634 C C . ARG A 1 85 ? 7.556 3.022 9.531 1.00 92.25 85 ARG A C 1
ATOM 636 O O . ARG A 1 85 ? 6.755 3.463 8.717 1.00 92.25 85 ARG A O 1
ATOM 643 N N . GLU A 1 86 ? 7.311 1.968 10.304 1.00 89.88 86 GLU A N 1
ATOM 644 C CA . GLU A 1 86 ? 6.063 1.196 10.248 1.00 89.88 86 GLU A CA 1
ATOM 645 C C . GLU A 1 86 ? 4.869 2.027 10.711 1.00 89.88 86 GLU A C 1
ATOM 647 O O . GLU A 1 86 ? 3.859 2.082 10.015 1.00 89.88 86 GLU A O 1
ATOM 652 N N . ASP A 1 87 ? 5.006 2.735 11.832 1.00 90.56 87 ASP A N 1
ATOM 653 C CA . ASP A 1 87 ? 3.952 3.619 12.331 1.00 90.56 87 ASP A CA 1
ATOM 654 C C . ASP A 1 87 ? 3.743 4.832 11.409 1.00 90.56 87 ASP A C 1
ATOM 656 O O . ASP A 1 87 ? 2.616 5.186 11.057 1.00 90.56 87 ASP A O 1
ATOM 660 N N . GLY A 1 88 ? 4.836 5.438 10.938 1.00 91.81 88 GLY A N 1
ATOM 661 C CA . GLY A 1 88 ? 4.795 6.596 10.054 1.00 91.81 88 GLY A CA 1
ATOM 662 C C . GLY A 1 88 ? 4.166 6.294 8.696 1.00 91.81 88 GLY A C 1
ATOM 663 O O . GLY A 1 88 ? 3.400 7.117 8.204 1.00 91.81 88 GLY A O 1
ATOM 664 N N . LEU A 1 89 ? 4.441 5.125 8.105 1.00 91.69 89 LEU A N 1
ATOM 665 C CA . LEU A 1 89 ? 3.891 4.722 6.805 1.00 91.69 89 LEU A CA 1
ATOM 666 C C . LEU A 1 89 ? 2.359 4.727 6.803 1.00 91.69 89 LEU A C 1
ATOM 668 O O . LEU A 1 89 ? 1.753 5.241 5.864 1.00 91.69 89 LEU A O 1
ATOM 672 N N . VAL A 1 90 ? 1.751 4.179 7.853 1.00 92.88 90 VAL A N 1
ATOM 673 C CA . VAL A 1 90 ? 0.293 4.160 8.013 1.00 92.88 90 VAL A CA 1
ATOM 674 C C . VAL A 1 90 ? -0.220 5.569 8.322 1.00 92.88 90 VAL A C 1
ATOM 676 O O . VAL A 1 90 ? -1.125 6.069 7.659 1.00 92.88 90 VAL A O 1
ATOM 679 N N . THR A 1 91 ? 0.440 6.266 9.249 1.00 92.25 91 THR A N 1
ATOM 680 C CA . THR A 1 91 ? 0.020 7.590 9.737 1.00 92.25 91 THR A CA 1
ATOM 681 C C . THR A 1 91 ? -0.026 8.663 8.645 1.00 92.25 91 THR A C 1
ATOM 683 O O . THR A 1 91 ? -0.914 9.515 8.647 1.00 92.25 91 THR A O 1
ATOM 686 N N . ILE A 1 92 ? 0.915 8.657 7.691 1.00 91.12 92 ILE A N 1
ATOM 687 C CA . ILE A 1 92 ? 0.934 9.663 6.612 1.00 91.12 92 ILE A CA 1
ATOM 688 C C . ILE A 1 92 ? -0.213 9.485 5.607 1.00 91.12 92 ILE A C 1
ATOM 690 O O . ILE A 1 92 ? -0.524 10.419 4.864 1.00 91.12 92 ILE A O 1
ATOM 694 N N . ALA A 1 93 ? -0.866 8.320 5.576 1.00 90.12 93 ALA A N 1
ATOM 695 C CA . ALA A 1 93 ? -1.941 8.003 4.644 1.00 90.12 93 ALA A CA 1
ATOM 696 C C . ALA A 1 93 ? -3.313 8.526 5.118 1.00 90.12 93 ALA A C 1
ATOM 698 O O . ALA A 1 93 ? -4.328 7.832 5.078 1.00 90.12 93 ALA A O 1
ATOM 699 N N . GLY A 1 94 ? -3.384 9.804 5.502 1.00 87.75 94 GLY A N 1
ATOM 700 C CA . GLY A 1 94 ? -4.587 10.426 6.081 1.00 87.75 94 GLY A CA 1
ATOM 701 C C . GLY A 1 94 ? -5.809 10.533 5.151 1.00 87.75 94 GLY A C 1
ATOM 702 O O . GLY A 1 94 ? -6.860 11.023 5.559 1.00 87.75 94 GLY A O 1
ATOM 703 N N . ARG A 1 95 ? -5.696 10.108 3.886 1.00 91.12 95 ARG A N 1
ATOM 704 C CA . ARG A 1 95 ? -6.807 10.039 2.916 1.00 91.12 95 ARG A CA 1
ATOM 705 C C . ARG A 1 95 ? -7.264 8.608 2.620 1.00 91.12 95 ARG A C 1
ATOM 707 O O . ARG A 1 95 ? -8.185 8.435 1.825 1.00 91.12 95 ARG A O 1
ATOM 714 N N . GLY A 1 96 ? -6.672 7.621 3.286 1.00 94.19 96 GLY A N 1
ATOM 715 C CA . GLY A 1 96 ? -7.013 6.210 3.171 1.00 94.19 96 GLY A CA 1
ATOM 716 C C . GLY A 1 96 ? -5.887 5.363 2.597 1.00 94.19 96 GLY A C 1
ATOM 717 O O . GLY A 1 96 ? -4.934 5.876 2.006 1.00 94.19 96 GLY A O 1
ATOM 718 N N . ILE A 1 97 ? -6.026 4.052 2.773 1.00 96.56 97 ILE A N 1
ATOM 719 C CA . ILE A 1 97 ? -5.046 3.043 2.379 1.00 96.56 97 ILE A CA 1
ATOM 720 C C . ILE A 1 97 ? -5.731 1.964 1.542 1.00 96.56 97 ILE A C 1
ATOM 722 O O . ILE A 1 97 ? -6.826 1.497 1.864 1.00 96.56 97 ILE A O 1
ATOM 726 N N . VAL A 1 98 ? -5.057 1.549 0.467 1.00 97.88 98 VAL A N 1
ATOM 727 C CA . VAL A 1 98 ? -5.404 0.350 -0.301 1.00 97.88 98 VAL A CA 1
ATOM 728 C C . VAL A 1 98 ? -4.404 -0.749 0.049 1.00 97.88 98 VAL A C 1
ATOM 730 O O . VAL A 1 98 ? -3.216 -0.627 -0.241 1.00 97.88 98 VAL A O 1
ATOM 733 N N . PHE A 1 99 ? -4.890 -1.830 0.648 1.00 97.75 99 PHE A N 1
ATOM 734 C CA . PHE A 1 99 ? -4.109 -3.006 1.009 1.00 97.75 99 PHE A CA 1
ATOM 735 C C . PHE A 1 99 ? -4.279 -4.076 -0.075 1.00 97.75 99 PHE A C 1
ATOM 737 O O . PHE A 1 99 ? -5.331 -4.708 -0.183 1.00 97.75 99 PHE A O 1
ATOM 744 N N . ALA A 1 100 ? -3.249 -4.267 -0.898 1.00 97.06 100 ALA A N 1
ATOM 745 C CA . ALA A 1 100 ? -3.180 -5.371 -1.857 1.00 97.06 100 ALA A CA 1
ATOM 746 C C . ALA A 1 100 ? -2.785 -6.685 -1.166 1.00 97.06 100 ALA A C 1
ATOM 748 O O . ALA A 1 100 ? -2.237 -6.660 -0.065 1.00 97.06 100 ALA A O 1
ATOM 749 N N . GLU A 1 101 ? -3.037 -7.824 -1.819 1.00 96.50 101 GLU A N 1
ATOM 750 C CA . GLU A 1 101 ? -2.726 -9.158 -1.288 1.00 96.50 101 GLU A CA 1
ATOM 751 C C . GLU A 1 101 ? -1.303 -9.242 -0.715 1.00 96.50 101 GLU A C 1
ATOM 753 O O . GLU A 1 101 ? -0.302 -9.090 -1.418 1.00 96.50 101 GLU A O 1
ATOM 758 N N . GLY A 1 102 ? -1.226 -9.512 0.586 1.00 93.81 102 GLY A N 1
ATOM 759 C CA . GLY A 1 102 ? 0.024 -9.559 1.330 1.00 93.81 102 GLY A CA 1
ATOM 760 C C . GLY A 1 102 ? 0.019 -10.622 2.421 1.00 93.81 102 GLY A C 1
ATOM 761 O O . GLY A 1 102 ? -0.892 -11.447 2.517 1.00 93.81 102 GLY A O 1
ATOM 762 N N . SER A 1 103 ? 1.070 -10.627 3.237 1.00 93.56 103 SER A N 1
ATOM 763 C CA . SER A 1 103 ? 1.270 -11.617 4.305 1.00 93.56 103 SER A CA 1
ATOM 764 C C . SER A 1 103 ? 1.314 -10.948 5.684 1.00 93.56 103 SER A C 1
ATOM 766 O O . SER A 1 103 ? 0.623 -9.959 5.907 1.00 93.56 103 SER A O 1
ATOM 768 N N . ALA A 1 104 ? 2.102 -11.477 6.624 1.00 93.56 104 ALA A N 1
ATOM 769 C CA . ALA A 1 104 ? 2.131 -11.031 8.016 1.00 93.56 104 ALA A CA 1
ATOM 770 C C . ALA A 1 104 ? 2.386 -9.521 8.174 1.00 93.56 104 ALA A C 1
ATOM 772 O O . ALA A 1 104 ? 1.695 -8.886 8.964 1.00 93.56 104 ALA A O 1
ATOM 773 N N . GLY A 1 105 ? 3.314 -8.944 7.399 1.00 92.44 105 GLY A N 1
ATOM 774 C CA . GLY A 1 105 ? 3.599 -7.502 7.440 1.00 92.44 105 GLY A CA 1
ATOM 775 C C . GLY A 1 105 ? 2.393 -6.654 7.032 1.00 92.44 105 GLY A C 1
ATOM 776 O O . GLY A 1 105 ? 1.982 -5.767 7.768 1.00 92.44 105 GLY A O 1
ATOM 777 N N . THR A 1 106 ? 1.740 -6.998 5.923 1.00 95.44 106 THR A N 1
ATOM 778 C CA . THR A 1 106 ? 0.528 -6.298 5.466 1.00 95.44 106 THR A CA 1
ATOM 779 C C . THR A 1 106 ? -0.631 -6.460 6.449 1.00 95.44 106 THR A C 1
ATOM 781 O O . THR A 1 106 ? -1.372 -5.517 6.696 1.00 95.44 106 THR A O 1
ATOM 784 N N . ILE A 1 107 ? -0.787 -7.642 7.057 1.00 96.94 107 ILE A N 1
ATOM 785 C CA . ILE A 1 107 ? -1.803 -7.867 8.097 1.00 96.94 107 ILE A CA 1
ATOM 786 C C . ILE A 1 107 ? -1.528 -6.981 9.320 1.00 96.94 107 ILE A C 1
ATOM 788 O O . ILE A 1 107 ? -2.464 -6.415 9.883 1.00 96.94 107 ILE A O 1
ATOM 792 N N . GLN A 1 108 ? -0.262 -6.838 9.720 1.00 95.62 108 GLN A N 1
ATOM 793 C CA . GLN A 1 108 ? 0.134 -5.924 10.790 1.00 95.62 108 GLN A CA 1
ATOM 794 C C . GLN A 1 108 ? -0.290 -4.486 10.460 1.00 95.62 108 GLN A C 1
ATOM 796 O O . GLN A 1 108 ? -0.972 -3.863 11.271 1.00 95.62 108 GLN A O 1
ATOM 801 N N . GLU A 1 109 ? 0.027 -4.003 9.256 1.00 96.19 109 GLU A N 1
ATOM 802 C CA . GLU A 1 109 ? -0.325 -2.655 8.788 1.00 96.19 109 GLU A CA 1
ATOM 803 C C . GLU A 1 109 ? -1.847 -2.420 8.797 1.00 96.19 109 GLU A C 1
ATOM 805 O O . GLU A 1 109 ? -2.300 -1.380 9.278 1.00 96.19 109 GLU A O 1
ATOM 810 N N . VAL A 1 110 ? -2.653 -3.403 8.364 1.00 97.50 110 VAL A N 1
ATOM 811 C CA . VAL A 1 110 ? -4.128 -3.329 8.422 1.00 97.50 110 VAL A CA 1
ATOM 812 C C . VAL A 1 110 ? -4.616 -3.090 9.851 1.00 97.50 110 VAL A C 1
ATOM 814 O O . VAL A 1 110 ? -5.457 -2.224 10.086 1.00 97.50 110 VAL A O 1
ATOM 817 N N . PHE A 1 111 ? -4.108 -3.846 10.827 1.00 97.06 111 PHE A N 1
ATOM 818 C CA . PHE A 1 111 ? -4.562 -3.698 12.212 1.00 97.06 111 PHE A CA 1
ATOM 819 C C . PHE A 1 111 ? -3.970 -2.472 12.917 1.00 97.06 111 PHE A C 1
ATOM 821 O O . PHE A 1 111 ? -4.612 -1.942 13.826 1.00 97.06 111 PHE A O 1
ATOM 828 N N . GLN A 1 112 ? -2.802 -1.987 12.487 1.00 95.81 112 GLN A N 1
ATOM 829 C CA . GLN A 1 112 ? -2.269 -0.693 12.917 1.00 95.81 112 GLN A CA 1
ATOM 830 C C . GLN A 1 112 ? -3.204 0.444 12.482 1.00 95.81 112 GLN A C 1
ATOM 832 O O . GLN A 1 112 ? -3.634 1.224 13.331 1.00 95.81 112 GLN A O 1
ATOM 837 N N . ASP A 1 113 ? -3.608 0.484 11.209 1.00 96.19 113 ASP A N 1
ATOM 838 C CA . ASP A 1 113 ? -4.535 1.501 10.693 1.00 96.19 113 ASP A CA 1
ATOM 839 C C . ASP A 1 113 ? -5.929 1.391 11.334 1.00 96.19 113 ASP A C 1
ATOM 841 O O . ASP A 1 113 ? -6.510 2.382 11.778 1.00 96.19 113 ASP A O 1
ATOM 845 N N . ALA A 1 114 ? -6.442 0.167 11.516 1.00 96.12 114 ALA A N 1
ATOM 846 C CA . ALA A 1 114 ? -7.706 -0.059 12.219 1.00 96.12 114 ALA A CA 1
ATOM 847 C C . ALA A 1 114 ? -7.686 0.497 13.654 1.00 96.12 114 ALA A C 1
ATOM 849 O O . ALA A 1 114 ? -8.679 1.068 14.118 1.00 96.12 114 ALA A O 1
ATOM 850 N N . ALA A 1 115 ? -6.564 0.345 14.364 1.00 94.94 115 ALA A N 1
ATOM 851 C CA . ALA A 1 115 ? -6.388 0.907 15.697 1.00 94.94 115 ALA A CA 1
ATOM 852 C C . ALA A 1 115 ? -6.310 2.442 15.660 1.00 94.94 115 ALA A C 1
ATOM 854 O O . ALA A 1 115 ? -6.981 3.095 16.460 1.00 94.94 115 ALA A O 1
ATOM 855 N N . GLN A 1 116 ? -5.564 3.028 14.717 1.00 93.81 116 GLN A N 1
ATOM 856 C CA . GLN A 1 116 ? -5.514 4.485 14.542 1.00 93.81 116 GLN A CA 1
ATOM 857 C C . GLN A 1 116 ? -6.907 5.068 14.271 1.00 93.81 116 GLN A C 1
ATOM 859 O O . GLN A 1 116 ? -7.315 6.024 14.934 1.00 93.81 116 GLN A O 1
ATOM 864 N N . ASN A 1 117 ? -7.677 4.429 13.389 1.00 94.75 117 ASN A N 1
ATOM 865 C CA . ASN A 1 117 ? -9.054 4.803 13.072 1.00 94.75 117 ASN A CA 1
ATOM 866 C C . ASN A 1 117 ? -10.008 4.644 14.261 1.00 94.75 117 ASN A C 1
ATOM 868 O O . ASN A 1 117 ? -10.931 5.441 14.424 1.00 94.75 117 ASN A O 1
ATOM 872 N N . HIS A 1 118 ? -9.794 3.641 15.114 1.00 93.19 118 HIS A N 1
ATOM 873 C CA . HIS A 1 118 ? -10.588 3.451 16.327 1.00 93.19 118 HIS A CA 1
ATOM 874 C C . HIS A 1 118 ? -10.407 4.598 17.325 1.00 93.19 118 HIS A C 1
ATOM 876 O O . HIS A 1 118 ? -11.380 5.023 17.948 1.00 93.19 118 HIS A O 1
ATOM 882 N N . TYR A 1 119 ? -9.170 5.062 17.504 1.00 92.25 119 TYR A N 1
ATOM 883 C CA . TYR A 1 119 ? -8.838 6.093 18.487 1.00 92.25 119 TYR A CA 1
ATOM 884 C C . TYR A 1 119 ? -8.860 7.517 17.919 1.00 92.25 119 TYR A C 1
ATOM 886 O O . TYR A 1 119 ? -8.802 8.468 18.696 1.00 92.25 119 TYR A O 1
ATOM 894 N N . GLY A 1 120 ? -8.956 7.680 16.596 1.00 90.62 120 GLY A N 1
ATOM 895 C CA . GLY A 1 120 ? -8.835 8.985 15.946 1.00 90.62 120 GLY A CA 1
ATOM 896 C C . GLY A 1 120 ? -7.451 9.598 16.165 1.00 90.62 120 GLY A C 1
ATOM 897 O O . GLY A 1 120 ? -7.339 10.799 16.398 1.00 90.62 120 GLY A O 1
ATOM 898 N N . THR A 1 121 ? -6.398 8.774 16.149 1.00 87.00 121 THR A N 1
ATOM 899 C CA . THR A 1 121 ? -5.027 9.187 16.501 1.00 87.00 121 THR A CA 1
ATOM 900 C C . THR A 1 121 ? -4.507 10.322 15.614 1.00 87.00 121 THR A C 1
ATOM 902 O O . THR A 1 121 ? -3.749 11.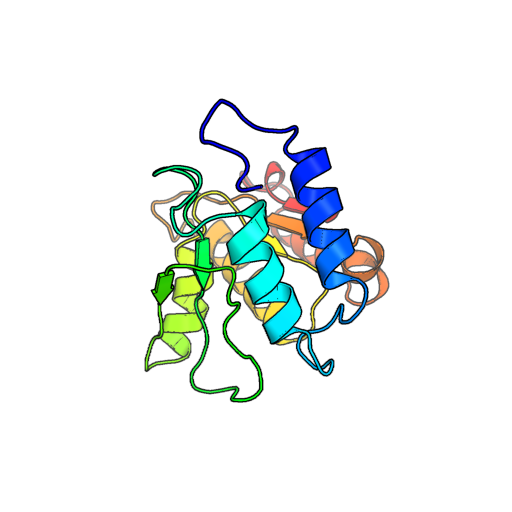170 16.081 1.00 87.00 121 THR A O 1
ATOM 905 N N . VAL A 1 122 ? -4.933 10.362 14.350 1.00 87.00 122 VAL A N 1
ATOM 906 C CA . VAL A 1 122 ? -4.527 11.377 13.372 1.00 87.00 122 VAL A CA 1
ATOM 907 C C . VAL A 1 122 ? -5.571 12.490 13.338 1.00 87.00 122 VAL A C 1
ATOM 909 O O . VAL A 1 122 ? -6.544 12.424 12.592 1.00 87.00 122 VAL A O 1
ATOM 912 N N . ASP A 1 123 ? -5.397 13.497 14.195 1.00 86.50 123 ASP A N 1
ATOM 913 C CA . ASP A 1 123 ? -6.254 14.692 14.279 1.00 86.50 123 ASP A CA 1
ATOM 914 C C . ASP A 1 123 ? -7.764 14.396 14.444 1.00 86.50 123 ASP A C 1
ATOM 916 O O . ASP A 1 123 ? -8.621 15.172 14.017 1.00 86.50 123 ASP A O 1
ATOM 920 N N . GLY A 1 124 ? -8.117 13.263 15.062 1.00 86.06 124 GLY A N 1
ATOM 921 C CA . GLY A 1 124 ? -9.506 12.820 15.222 1.00 86.06 124 GLY A CA 1
ATOM 922 C C . GLY A 1 124 ? -10.155 12.282 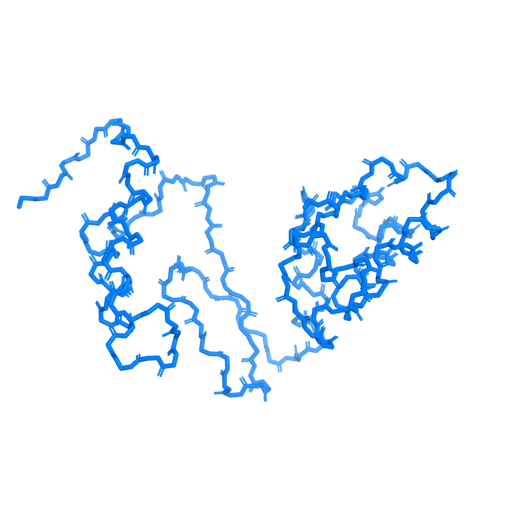13.941 1.00 86.06 124 GLY A C 1
ATOM 923 O O . GLY A 1 124 ? -11.356 12.010 13.938 1.00 86.06 124 GLY A O 1
ATOM 924 N N . VAL A 1 125 ? -9.392 12.134 12.857 1.00 87.06 125 VAL A N 1
ATOM 925 C CA . VAL A 1 125 ? -9.876 11.682 11.550 1.00 87.06 125 VAL A CA 1
ATOM 926 C C . VAL A 1 125 ? -9.668 10.177 11.412 1.00 87.06 125 VAL A C 1
ATOM 928 O O . VAL A 1 125 ? -8.581 9.665 11.667 1.00 87.06 125 VAL A O 1
ATOM 931 N N . ALA A 1 126 ? -10.714 9.476 10.972 1.00 92.75 126 ALA A N 1
ATOM 932 C CA . ALA A 1 126 ? -10.605 8.104 10.492 1.00 92.75 126 ALA A CA 1
ATOM 933 C C . ALA A 1 126 ? -10.470 8.093 8.959 1.00 92.75 126 ALA A C 1
ATOM 935 O O . ALA A 1 126 ? -11.201 8.802 8.261 1.00 92.75 126 ALA A O 1
ATOM 936 N N . SER A 1 127 ? -9.544 7.292 8.442 1.00 94.06 127 SER A N 1
ATOM 937 C CA . SER A 1 127 ? -9.222 7.151 7.024 1.00 94.06 127 SER A CA 1
ATOM 938 C C . SER A 1 127 ? -9.952 5.943 6.390 1.00 94.06 127 SER A C 1
ATOM 940 O O . SER A 1 127 ? -10.271 4.968 7.075 1.00 94.06 127 SER A O 1
ATOM 942 N N . PRO A 1 128 ? -10.275 5.979 5.082 1.00 96.75 128 PRO A N 1
ATOM 943 C CA . PRO A 1 128 ? -10.772 4.810 4.355 1.00 96.75 128 PRO A CA 1
ATOM 944 C C . PRO A 1 128 ? -9.777 3.642 4.315 1.00 96.75 128 PRO A C 1
ATOM 946 O O . PRO A 1 128 ? -8.608 3.833 3.995 1.00 96.75 128 PRO A O 1
ATOM 949 N N . MET A 1 129 ? -10.270 2.423 4.521 1.00 98.00 129 MET A N 1
ATOM 950 C CA . MET A 1 129 ? -9.513 1.175 4.410 1.00 98.00 129 MET A CA 1
ATOM 951 C C . MET A 1 129 ? -10.087 0.330 3.275 1.00 98.00 129 MET A C 1
ATOM 953 O O . MET A 1 129 ? -11.239 -0.103 3.348 1.00 98.00 129 MET A O 1
ATOM 957 N N . VAL A 1 130 ? -9.297 0.073 2.235 1.00 98.25 130 VAL A N 1
ATOM 958 C CA . VAL A 1 130 ? -9.714 -0.732 1.080 1.00 98.25 130 VAL A CA 1
ATOM 959 C C . VAL A 1 130 ? -8.867 -1.995 0.996 1.00 98.25 130 VAL A C 1
ATOM 961 O O . VAL A 1 130 ? -7.665 -1.925 0.767 1.00 98.25 130 VAL A O 1
ATOM 964 N N . LEU A 1 131 ? -9.492 -3.157 1.155 1.00 98.25 131 LEU A N 1
ATOM 965 C CA . LEU A 1 131 ? -8.859 -4.467 1.025 1.00 98.25 131 LEU A CA 1
ATOM 966 C C . LEU A 1 131 ? -9.052 -4.973 -0.411 1.00 98.25 131 LEU A C 1
ATOM 968 O O . LEU A 1 131 ? -10.152 -5.385 -0.774 1.00 98.25 131 LEU A O 1
ATOM 972 N N . LEU A 1 132 ? -8.004 -4.907 -1.236 1.00 98.25 132 LEU A N 1
ATOM 973 C CA . LEU A 1 132 ? -8.031 -5.328 -2.639 1.00 98.25 132 LEU A CA 1
ATOM 974 C C . LEU A 1 132 ? -7.703 -6.821 -2.754 1.00 98.25 132 LEU A C 1
ATOM 976 O O . LEU A 1 132 ? -6.640 -7.252 -2.300 1.00 98.25 132 LEU A O 1
ATOM 980 N N . GLY A 1 133 ? -8.592 -7.584 -3.392 1.00 96.69 133 GLY A N 1
ATOM 981 C CA . GLY A 1 133 ? -8.475 -9.035 -3.541 1.00 96.69 133 GLY A CA 1
ATOM 982 C C . GLY A 1 133 ? -9.362 -9.773 -2.542 1.00 96.69 133 GLY A C 1
ATOM 983 O O . GLY A 1 133 ? -8.861 -10.470 -1.663 1.00 96.69 133 GLY A O 1
ATOM 984 N N . SER A 1 134 ? -10.683 -9.602 -2.655 1.00 96.38 134 SER A N 1
ATOM 985 C CA . SER A 1 134 ? -11.690 -10.153 -1.729 1.00 96.38 134 SER A CA 1
ATOM 986 C C . SER A 1 134 ? -11.409 -11.571 -1.217 1.00 96.38 134 SER A C 1
ATOM 988 O O . SER A 1 134 ? -11.276 -11.747 -0.009 1.00 96.38 134 SER A O 1
ATOM 990 N N . ALA A 1 135 ? -11.222 -12.558 -2.099 1.00 97.19 135 ALA A N 1
ATOM 991 C CA . ALA A 1 135 ? -10.971 -13.951 -1.709 1.00 97.19 135 ALA A CA 1
ATOM 992 C C . ALA A 1 135 ? -9.747 -14.120 -0.782 1.00 97.19 135 ALA A C 1
ATOM 994 O O . ALA A 1 135 ? -9.739 -14.966 0.117 1.00 97.19 135 ALA A O 1
ATOM 995 N N . HIS A 1 136 ? -8.707 -13.297 -0.953 1.00 97.69 136 HIS A N 1
ATOM 996 C CA . HIS A 1 136 ? -7.535 -13.320 -0.076 1.00 97.69 136 HIS A CA 1
ATO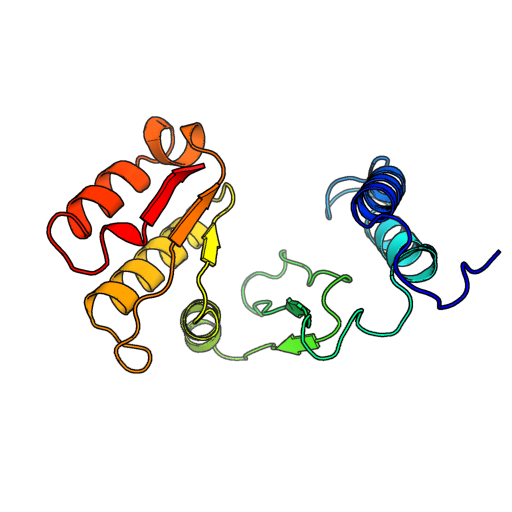M 997 C C . HIS A 1 136 ? -7.882 -12.852 1.341 1.00 97.69 136 HIS A C 1
ATOM 999 O O . HIS A 1 136 ? -7.430 -13.461 2.311 1.00 97.69 136 HIS A O 1
ATOM 1005 N N . TRP A 1 137 ? -8.710 -11.813 1.456 1.00 97.88 137 TRP A N 1
ATOM 1006 C CA . TRP A 1 137 ? -9.055 -11.152 2.719 1.00 97.88 137 TRP A CA 1
ATOM 1007 C C . TRP A 1 137 ? -10.303 -11.703 3.422 1.00 97.88 137 TRP A C 1
ATOM 1009 O O . TRP A 1 137 ? -10.534 -11.385 4.595 1.00 97.88 137 TRP A O 1
ATOM 1019 N N . THR A 1 138 ? -11.109 -12.513 2.734 1.00 96.88 138 THR A N 1
ATOM 1020 C CA . THR A 1 138 ? -12.281 -13.192 3.305 1.00 96.88 138 THR A CA 1
ATOM 1021 C C . THR A 1 138 ? -12.020 -14.667 3.575 1.00 96.88 138 THR A C 1
ATOM 1023 O O . THR A 1 138 ? -12.387 -15.150 4.646 1.00 96.88 138 THR A O 1
ATOM 1026 N N . ASP A 1 139 ? -11.358 -15.369 2.648 1.00 95.88 139 ASP A N 1
ATOM 1027 C CA . ASP A 1 139 ? -11.299 -16.834 2.664 1.00 95.88 139 ASP A CA 1
ATOM 1028 C C . ASP A 1 139 ? -9.936 -17.333 3.145 1.00 95.88 139 ASP A C 1
ATOM 1030 O O . ASP A 1 139 ? -9.853 -18.171 4.045 1.00 95.88 139 ASP A O 1
ATOM 1034 N N . ARG A 1 140 ? -8.848 -16.817 2.556 1.00 96.38 140 ARG A N 1
ATOM 1035 C CA . ARG A 1 140 ? -7.485 -17.267 2.881 1.00 96.38 140 ARG A CA 1
ATOM 1036 C C . ARG A 1 140 ? -7.013 -16.730 4.228 1.00 96.38 140 ARG A C 1
ATOM 1038 O O . ARG A 1 140 ? -6.562 -17.498 5.077 1.00 96.38 140 ARG A O 1
ATOM 1045 N N . TYR A 1 141 ? -7.092 -15.417 4.402 1.00 96.19 141 TYR A N 1
ATOM 1046 C CA . TYR A 1 141 ? -6.831 -14.725 5.655 1.00 96.19 141 TYR A CA 1
ATOM 1047 C C . TYR A 1 141 ? -8.087 -13.931 6.001 1.00 96.19 141 TYR A C 1
ATOM 1049 O O . TYR A 1 141 ? -8.280 -12.879 5.401 1.00 96.19 141 TYR A O 1
ATOM 1057 N N . PRO A 1 142 ? -8.938 -14.389 6.940 1.00 94.94 142 PRO A N 1
ATOM 1058 C CA . PRO A 1 142 ? -10.240 -13.778 7.232 1.00 94.94 142 PRO A CA 1
ATOM 1059 C C . PRO A 1 142 ? -10.100 -12.473 8.038 1.00 94.94 142 PRO A C 1
ATOM 1061 O O . PRO A 1 142 ? -10.654 -12.316 9.128 1.00 94.94 142 PRO A O 1
ATOM 1064 N N . VAL A 1 143 ? -9.335 -11.527 7.499 1.00 97.69 143 VAL A N 1
ATOM 1065 C CA . VAL A 1 143 ? -9.075 -10.201 8.060 1.00 97.69 143 VAL A CA 1
ATOM 1066 C C . VAL A 1 143 ? -10.296 -9.314 7.879 1.00 97.69 143 VAL A C 1
ATOM 1068 O O . VAL A 1 143 ? -10.704 -8.664 8.838 1.00 97.69 143 VAL A O 1
ATOM 1071 N N . ALA A 1 144 ? -10.919 -9.325 6.695 1.00 97.31 144 ALA A N 1
ATOM 1072 C CA . ALA A 1 144 ? -12.073 -8.477 6.415 1.00 97.31 144 ALA A CA 1
ATOM 1073 C C . ALA A 1 144 ? -13.262 -8.763 7.353 1.00 97.31 144 ALA A C 1
ATOM 1075 O O . ALA A 1 144 ? -13.727 -7.820 7.993 1.00 97.31 144 ALA A O 1
ATOM 1076 N N . PRO A 1 145 ? -13.694 -10.026 7.573 1.00 97.00 145 PRO A N 1
ATOM 1077 C CA . PRO A 1 145 ? -14.795 -10.307 8.496 1.00 97.00 145 PRO A CA 1
ATOM 1078 C C . PRO A 1 145 ? -14.508 -9.887 9.943 1.00 97.00 145 PRO A C 1
ATOM 1080 O O . PRO A 1 145 ? -15.426 -9.531 10.684 1.00 97.00 145 PRO A O 1
ATOM 1083 N N . LEU A 1 146 ? -13.245 -9.956 10.380 1.00 96.94 146 LEU A N 1
ATOM 1084 C CA . LEU A 1 146 ? -12.848 -9.476 11.703 1.00 96.94 146 LEU A CA 1
ATOM 1085 C C . LEU A 1 146 ? -12.886 -7.945 11.759 1.00 96.94 146 LEU A C 1
ATOM 1087 O O . LEU A 1 146 ? -13.462 -7.385 12.691 1.00 96.94 146 LEU A O 1
ATOM 1091 N N . LEU A 1 147 ? -12.316 -7.278 10.756 1.00 97.12 147 LEU A N 1
ATOM 1092 C CA . LEU A 1 147 ? -12.269 -5.823 10.666 1.00 97.12 147 LEU A CA 1
ATOM 1093 C C . LEU A 1 147 ? -13.679 -5.217 10.630 1.00 97.12 147 LEU A C 1
ATOM 1095 O O . LEU A 1 147 ? -13.967 -4.310 11.406 1.00 97.12 147 LEU A O 1
ATOM 1099 N N . GLU A 1 148 ? -14.581 -5.774 9.821 1.00 96.44 148 GLU A N 1
ATOM 1100 C CA . GLU A 1 148 ? -15.993 -5.376 9.752 1.00 96.44 148 GLU A CA 1
ATOM 1101 C C . GLU A 1 148 ? -16.677 -5.468 11.124 1.00 96.44 148 GLU A C 1
ATOM 1103 O O . GLU A 1 148 ? -17.360 -4.538 11.549 1.00 96.44 148 GLU A O 1
ATOM 1108 N N . ARG A 1 149 ? -16.433 -6.546 11.883 1.00 96.50 149 ARG A N 1
ATOM 1109 C CA . ARG A 1 149 ? -16.968 -6.693 13.250 1.00 96.50 149 ARG A CA 1
ATOM 1110 C C . ARG A 1 149 ? -16.382 -5.686 14.233 1.00 96.50 149 ARG A C 1
ATOM 1112 O O . ARG A 1 149 ? -17.078 -5.283 15.161 1.00 96.50 149 ARG A O 1
ATOM 1119 N N . MET A 1 150 ? -15.118 -5.299 14.070 1.00 95.44 150 MET A N 1
ATOM 1120 C CA . MET A 1 150 ? -14.481 -4.296 14.929 1.00 95.44 150 MET A CA 1
ATOM 1121 C C . MET A 1 150 ? -15.085 -2.901 14.728 1.00 95.44 150 MET A C 1
ATOM 1123 O O . MET A 1 150 ? -15.175 -2.133 15.693 1.00 95.44 150 MET A O 1
ATOM 1127 N N . VAL A 1 151 ? -15.495 -2.580 13.495 1.00 95.75 151 VAL A N 1
ATOM 1128 C CA . VAL A 1 151 ? -16.055 -1.268 13.132 1.00 95.75 151 VAL A CA 1
ATOM 1129 C C . VAL A 1 151 ? -17.584 -1.213 13.153 1.00 95.75 151 VAL A C 1
ATOM 1131 O O . VAL A 1 151 ? -18.135 -0.118 13.125 1.00 95.75 151 VAL A O 1
ATOM 1134 N N . ALA A 1 152 ? -18.277 -2.349 13.255 1.00 96.25 152 ALA A N 1
ATOM 1135 C CA . ALA A 1 152 ? -19.738 -2.415 13.277 1.00 96.25 152 ALA A CA 1
ATOM 1136 C C . ALA A 1 152 ? -20.364 -1.501 14.349 1.00 96.25 152 ALA A C 1
ATOM 1138 O O . ALA A 1 152 ? -19.992 -1.535 15.526 1.00 96.25 152 ALA A O 1
ATOM 1139 N N . GLY A 1 153 ? -21.338 -0.686 13.939 1.00 93.88 153 GLY A N 1
ATOM 1140 C CA . GLY A 1 153 ? -22.031 0.281 14.788 1.00 93.88 153 GLY A CA 1
ATOM 1141 C C . GLY A 1 153 ? -21.207 1.522 15.142 1.00 93.88 153 GLY A C 1
ATOM 1142 O O . GLY A 1 153 ? -21.653 2.329 15.961 1.00 93.88 153 GLY A O 1
ATOM 1143 N N . ARG A 1 154 ? -20.010 1.692 14.566 1.00 92.19 154 ARG A N 1
ATOM 1144 C CA . ARG A 1 154 ? -19.151 2.866 14.780 1.00 92.19 154 ARG A CA 1
ATOM 1145 C C . ARG A 1 154 ? -19.261 3.853 13.625 1.00 92.19 154 ARG A C 1
ATOM 1147 O O . ARG A 1 154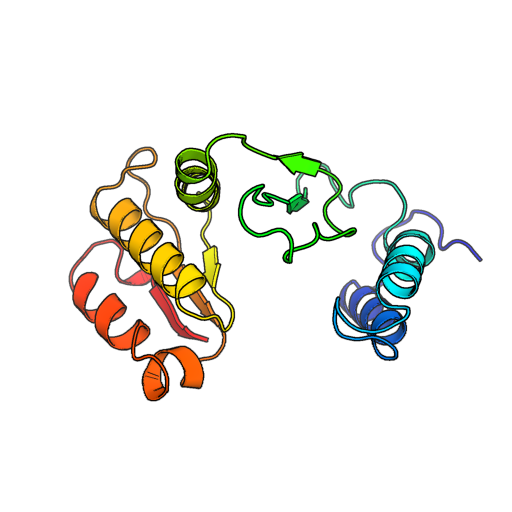 ? -19.622 3.507 12.506 1.00 92.19 154 ARG A O 1
ATOM 1154 N N . ALA A 1 155 ? -18.860 5.098 13.881 1.00 90.19 155 ALA A N 1
ATOM 1155 C CA . ALA A 1 155 ? -18.865 6.158 12.871 1.00 90.19 155 ALA A CA 1
ATOM 1156 C C . ALA A 1 155 ? -17.993 5.835 11.640 1.00 90.19 155 ALA A C 1
ATOM 1158 O O . ALA A 1 155 ? -18.289 6.297 10.541 1.00 90.19 155 ALA A O 1
ATOM 1159 N N . ASN A 1 156 ? -16.940 5.028 11.811 1.00 91.44 156 ASN A N 1
ATOM 1160 C CA . ASN A 1 156 ? -16.029 4.621 10.744 1.00 91.44 156 ASN A CA 1
ATOM 1161 C C . ASN A 1 156 ? -16.428 3.310 10.040 1.00 91.44 156 ASN A C 1
ATOM 1163 O O . ASN A 1 156 ? -15.685 2.852 9.179 1.00 91.44 156 ASN A O 1
ATOM 1167 N N . GLU A 1 157 ? -17.586 2.712 10.342 1.00 94.94 157 GLU A N 1
ATOM 1168 C CA . GLU A 1 157 ? -18.055 1.484 9.676 1.00 94.94 157 GLU A CA 1
ATOM 1169 C C . GLU A 1 157 ? -18.095 1.640 8.148 1.00 94.94 157 GLU A C 1
ATOM 1171 O O . GLU A 1 157 ? -17.637 0.786 7.389 1.00 94.94 157 GLU A O 1
ATOM 1176 N N . ALA A 1 158 ? -18.560 2.800 7.679 1.00 94.75 158 ALA A N 1
ATOM 1177 C CA . ALA A 1 158 ? -18.646 3.114 6.260 1.00 94.75 158 ALA A CA 1
ATOM 1178 C C . ALA A 1 158 ? -17.280 3.323 5.576 1.00 94.75 158 ALA A C 1
ATOM 1180 O O . ALA A 1 158 ? -17.266 3.507 4.361 1.00 94.75 158 ALA A O 1
ATOM 1181 N N . LEU A 1 159 ? -16.166 3.303 6.312 1.00 95.75 159 LEU A N 1
ATOM 1182 C CA . LEU A 1 159 ? -14.821 3.528 5.781 1.00 95.75 159 LEU A CA 1
ATOM 1183 C C . LEU A 1 159 ? -14.084 2.235 5.421 1.00 95.75 159 LEU A C 1
ATOM 1185 O O . LEU A 1 159 ? -13.066 2.310 4.743 1.00 95.75 159 LEU A O 1
ATOM 1189 N N . VAL A 1 160 ? -14.597 1.065 5.807 1.00 97.31 160 VAL A N 1
ATOM 1190 C CA . VAL A 1 160 ? -13.992 -0.229 5.460 1.00 97.31 160 VAL A CA 1
ATOM 1191 C C . VAL A 1 160 ? -14.665 -0.813 4.221 1.00 97.31 160 VAL A C 1
ATOM 1193 O O . VAL A 1 160 ? -15.890 -0.937 4.167 1.00 97.31 160 VAL A O 1
ATOM 1196 N N . ARG A 1 161 ? -13.880 -1.164 3.200 1.00 97.06 161 ARG A N 1
ATOM 1197 C CA . ARG A 1 161 ? -14.360 -1.777 1.954 1.00 97.06 161 ARG A CA 1
ATOM 1198 C C . ARG A 1 161 ? -13.469 -2.935 1.535 1.00 97.06 161 ARG A C 1
ATOM 1200 O O . ARG A 1 161 ? -12.254 -2.876 1.684 1.00 97.06 161 ARG A O 1
ATOM 1207 N N . VAL A 1 162 ? -14.088 -3.952 0.950 1.00 96.44 162 VAL A N 1
ATOM 1208 C CA . VAL A 1 162 ? -13.409 -5.072 0.296 1.00 96.44 162 VAL A CA 1
ATOM 1209 C C . VAL A 1 162 ? -13.754 -5.015 -1.187 1.00 96.44 162 VAL A C 1
ATOM 1211 O O . VAL A 1 162 ? -14.931 -4.857 -1.521 1.00 96.44 162 VAL A O 1
ATOM 1214 N N . LEU A 1 163 ? -12.740 -5.101 -2.049 1.00 94.12 163 LEU A N 1
ATOM 1215 C CA . LEU A 1 163 ? -12.868 -5.089 -3.509 1.00 94.12 163 LEU A CA 1
ATOM 1216 C C . LEU A 1 163 ? -12.380 -6.410 -4.114 1.00 94.12 163 LEU A C 1
ATOM 1218 O O . LEU A 1 163 ? -11.327 -6.931 -3.674 1.00 94.12 163 LEU A O 1
#

Solvent-accessible surface area (backbone atoms only — not comparable to full-atom values): 9831 Å² total; per-residue (Å²): 130,84,82,70,96,64,85,77,70,55,64,66,59,51,49,52,53,40,49,62,54,29,57,88,24,77,43,92,86,35,84,58,18,68,60,27,51,51,49,33,36,70,74,72,60,49,99,54,71,92,40,95,87,58,74,50,71,36,73,46,66,77,82,54,89,87,58,77,75,63,86,84,30,89,36,75,55,73,46,93,49,63,68,60,42,60,54,46,62,56,64,72,39,71,85,32,50,77,47,61,85,70,54,73,70,52,53,49,52,53,54,51,46,52,50,36,41,72,70,20,69,60,91,64,48,61,47,38,39,35,39,42,49,40,64,52,33,54,68,76,44,54,51,49,66,51,51,52,63,75,30,60,96,44,94,61,38,88,32,60,46,73,75

Nearest PDB structures (foldseek):
  3gh1-assembly1_A  TM=6.785E-01  e=1.318E-01  Vibrio cholerae O1 biovar El Tor str. N16961
  3oqh-assembly1_A  TM=4.175E-01  e=1.890E+00  Bacillus licheniformis DSM 13 = ATCC 14580
  3ln3-assembly1_A  TM=4.320E-01  e=1.776E+00  Mus musculus
  5zcm-assembly1_A  TM=4.560E-01  e=5.090E+00  Debaryomyces nepalensis
  3eo3-assembly3_A  TM=3.504E-01  e=8.354E+00  Homo sapiens

Secondary structure (DSSP, 8-state):
----SSS-S-HHHHHHHHHHHHTTS-STTSTTHHHHHHHHIIIII-SS-S-SS---EE---SS-TT-PPPTT-SEE---SSHHHHHHHHHHT-TT-EEE-S--HHHHHHHHHHHHHHHHTTBTTBPPPEEES-HHIIIIISTHHHHHHHHHTTSTTGGGEEE-

Mean predicted aligned error: 6.3 Å

Radius of gyration: 18.29 Å; Cα contacts (8 Å, |Δi|>4): 186; chains: 1; bounding box: 40×36×49 Å

Foldseek 3Di:
DAPDDDPDDPVVVLVVVLCVLQVVPVDPPGPCNVVSLVVSAVRRVDPDHPDPPDAAEWLDEPPDPPDDTRPPHPHYDYDPDVVCSLLVVLQVPLAEDEQEQDDDSSLVSLVSLLVCQVVVVNVNGRHAYEYEDQCSCVPVNVVLVVSLVSCPPHPCNVRYYYD

pLDDT: mean 87.86, std 13.83, range [34.19, 98.25]

Sequence (163 aa):
ARLAAGEPADDDARLAAALALLAPAPRYTDEGWLAAAWTVIDRILGPTPASADARSVGVPTWFYGHEPPTPFAPVIAKYFENSLREDGLVTIAGRGIVFAEGSAGTIQEVFQDAAQNHYGTVDGVASPMVLLGSAHWTDRYPVAPLLERMVAGRANEALVRVL